Protein AF-A0A662YFP4-F1 (afdb_monomer_lite)

Radius of gyration: 36.91 Å; chains: 1; bounding box: 115×37×31 Å

Structure (mmCIF, N/CA/C/O backbone):
data_AF-A0A662YFP4-F1
#
_entry.id   AF-A0A662YFP4-F1
#
loop_
_atom_site.group_PDB
_atom_site.id
_atom_site.type_symbol
_atom_site.label_atom_id
_atom_site.label_alt_id
_atom_site.label_comp_id
_atom_site.label_asym_id
_atom_site.label_entity_id
_atom_site.label_seq_id
_atom_site.pdbx_PDB_ins_code
_atom_site.Cartn_x
_atom_site.Cartn_y
_atom_site.Cartn_z
_atom_site.occupancy
_atom_site.B_iso_or_equiv
_atom_site.auth_seq_id
_atom_site.auth_comp_id
_atom_site.auth_asym_id
_atom_site.auth_atom_id
_atom_site.pdbx_PDB_model_num
ATOM 1 N N . MET A 1 1 ? 99.459 -14.475 -2.674 1.00 48.41 1 MET A N 1
ATOM 2 C CA . MET A 1 1 ? 98.699 -13.876 -1.551 1.00 48.41 1 MET A CA 1
ATOM 3 C C . MET A 1 1 ? 97.446 -13.259 -2.174 1.00 48.41 1 MET A C 1
ATOM 5 O O . MET A 1 1 ? 97.626 -12.497 -3.101 1.00 48.41 1 MET A O 1
ATOM 9 N N . ALA A 1 2 ? 96.186 -13.590 -1.902 1.00 48.28 2 ALA A N 1
ATOM 10 C CA . ALA A 1 2 ? 95.538 -14.352 -0.846 1.00 48.28 2 ALA A CA 1
ATOM 11 C C . ALA A 1 2 ? 94.404 -15.205 -1.463 1.00 48.28 2 ALA A C 1
ATOM 13 O O . ALA A 1 2 ? 93.609 -14.718 -2.263 1.00 48.28 2 ALA A O 1
ATOM 14 N N . ARG A 1 3 ? 94.356 -16.491 -1.105 1.00 43.47 3 ARG A N 1
ATOM 15 C CA . ARG A 1 3 ? 93.216 -17.390 -1.318 1.00 43.47 3 ARG A CA 1
ATOM 16 C C . ARG A 1 3 ? 92.568 -17.617 0.044 1.00 43.47 3 ARG A C 1
ATOM 18 O O . ARG A 1 3 ? 93.291 -17.863 1.001 1.00 43.47 3 ARG A O 1
ATOM 25 N N . GLY A 1 4 ? 91.240 -17.661 0.077 1.00 34.75 4 GLY A N 1
ATOM 26 C CA . GLY A 1 4 ? 90.507 -18.442 1.073 1.00 34.75 4 GLY A CA 1
ATOM 27 C C . GLY A 1 4 ? 89.673 -17.620 2.044 1.00 34.75 4 GLY A C 1
ATOM 28 O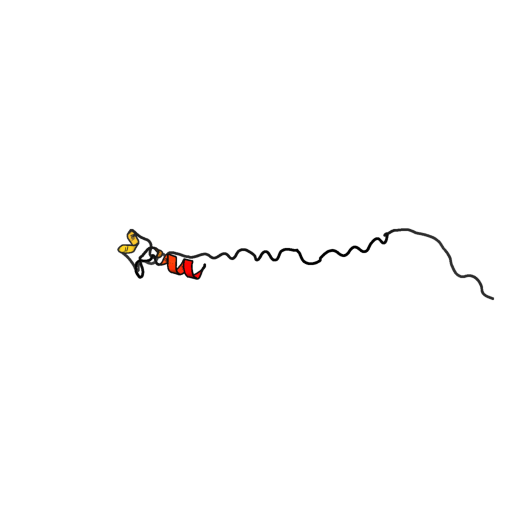 O . GLY A 1 4 ? 90.146 -17.231 3.102 1.00 34.75 4 GLY A O 1
ATOM 29 N N . GLY A 1 5 ? 88.399 -17.439 1.702 1.00 36.03 5 GLY A N 1
ATOM 30 C CA . GLY A 1 5 ? 87.361 -17.005 2.628 1.00 36.03 5 GLY A CA 1
ATOM 31 C C . GLY A 1 5 ? 86.103 -17.850 2.436 1.00 36.03 5 GLY A C 1
ATOM 32 O O . GLY A 1 5 ? 85.441 -17.733 1.412 1.00 36.03 5 GLY A O 1
ATOM 33 N N . GLY A 1 6 ? 85.823 -18.705 3.425 1.00 36.84 6 GLY A N 1
ATOM 34 C CA . GLY A 1 6 ? 84.477 -19.049 3.899 1.00 36.84 6 GLY A CA 1
ATOM 35 C C . GLY A 1 6 ? 83.581 -19.949 3.041 1.00 36.84 6 GLY A C 1
ATOM 36 O O . GLY A 1 6 ? 82.831 -19.462 2.201 1.00 36.84 6 GLY A O 1
ATOM 37 N N . LYS A 1 7 ? 83.524 -21.247 3.375 1.00 34.38 7 LYS A N 1
ATOM 38 C CA . LYS A 1 7 ? 82.310 -22.069 3.214 1.00 34.38 7 LYS A CA 1
ATOM 39 C C . LYS A 1 7 ? 82.109 -22.963 4.446 1.00 34.38 7 LYS A C 1
ATOM 41 O O . LYS A 1 7 ? 82.707 -24.028 4.544 1.00 34.38 7 LYS A O 1
ATOM 46 N N . SER A 1 8 ? 81.242 -22.519 5.347 1.00 37.16 8 SER A N 1
ATOM 47 C CA . SER A 1 8 ? 80.516 -23.303 6.358 1.00 37.16 8 SER A CA 1
ATOM 48 C C . SER A 1 8 ? 79.036 -23.168 5.981 1.00 37.16 8 SER A C 1
ATOM 50 O O . SER A 1 8 ? 78.502 -22.069 5.924 1.00 37.16 8 SER A O 1
ATOM 52 N N . SER A 1 9 ? 78.469 -24.161 5.301 1.00 30.69 9 SER A N 1
ATOM 53 C CA . SER A 1 9 ? 77.774 -25.325 5.867 1.00 30.69 9 SER A CA 1
ATOM 54 C C . SER A 1 9 ? 76.406 -24.986 6.463 1.00 30.69 9 SER A C 1
ATOM 56 O O . SER A 1 9 ? 76.330 -24.408 7.541 1.00 30.69 9 SER A O 1
ATOM 58 N N . ALA A 1 10 ? 75.383 -25.534 5.794 1.00 32.31 10 ALA A N 1
ATOM 59 C CA . ALA A 1 10 ? 74.062 -25.879 6.322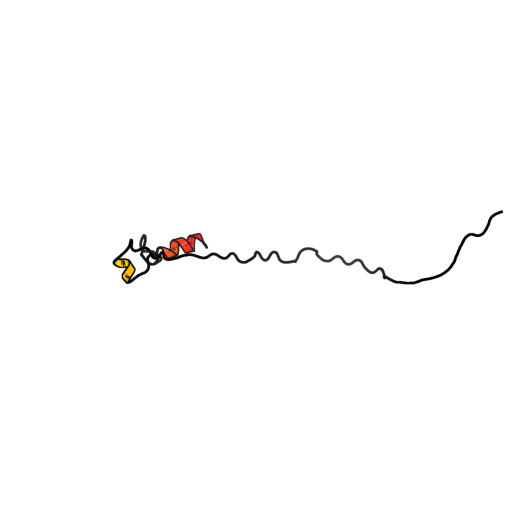 1.00 32.31 10 ALA A CA 1
ATOM 60 C C . ALA A 1 10 ? 73.119 -24.668 6.567 1.00 32.31 10 ALA A C 1
ATOM 62 O O . ALA A 1 10 ? 73.541 -23.624 7.024 1.00 32.31 10 ALA A O 1
ATOM 63 N N . SER A 1 11 ? 71.817 -24.693 6.284 1.00 31.61 11 SER A N 1
ATOM 64 C CA . SER A 1 11 ? 70.920 -25.802 5.992 1.00 31.61 11 SER A CA 1
ATOM 65 C C . SER A 1 11 ? 69.548 -25.254 5.529 1.00 31.61 11 SER A C 1
ATOM 67 O O . SER A 1 11 ? 69.121 -24.210 6.007 1.00 31.61 11 SER A O 1
ATOM 69 N N . THR A 1 12 ? 68.860 -26.038 4.695 1.00 28.59 12 THR A N 1
ATOM 70 C CA . THR A 1 12 ? 67.407 -26.327 4.752 1.00 28.59 12 THR A CA 1
ATOM 71 C C . THR A 1 12 ? 66.352 -25.351 4.188 1.00 28.59 12 THR A C 1
ATOM 73 O O . THR A 1 12 ? 66.345 -24.158 4.453 1.00 28.59 12 THR A O 1
ATOM 76 N N . ALA A 1 13 ? 65.378 -25.995 3.519 1.00 32.62 13 ALA A N 1
ATOM 77 C CA . ALA A 1 13 ? 64.002 -25.607 3.162 1.00 32.62 13 ALA A CA 1
ATOM 78 C C . ALA A 1 13 ? 63.829 -24.740 1.895 1.00 32.62 13 ALA A C 1
ATOM 80 O O . ALA A 1 13 ? 64.049 -23.541 1.894 1.00 32.62 13 ALA A O 1
ATOM 81 N N . SER A 1 14 ? 63.570 -25.338 0.726 1.00 30.84 14 SER A N 1
ATOM 82 C CA . SER A 1 14 ? 62.276 -25.884 0.259 1.00 30.84 14 SER A CA 1
ATOM 83 C C . SER A 1 14 ? 61.215 -24.819 -0.037 1.00 30.84 14 SER A C 1
ATOM 85 O O . SER A 1 14 ? 60.442 -24.463 0.841 1.00 30.84 14 SER A O 1
ATOM 87 N N . ALA A 1 15 ? 61.081 -24.446 -1.312 1.00 36.09 15 ALA A N 1
ATOM 88 C CA . ALA A 1 15 ? 59.777 -24.299 -1.962 1.00 36.09 15 ALA A CA 1
ATOM 89 C C . ALA A 1 15 ? 59.975 -24.364 -3.481 1.00 36.09 15 ALA A C 1
ATOM 91 O O . ALA A 1 15 ? 60.694 -23.567 -4.079 1.00 36.09 15 ALA A O 1
ATOM 92 N N . ARG A 1 16 ? 59.390 -25.397 -4.085 1.00 41.31 16 ARG A N 1
ATOM 93 C CA . ARG A 1 16 ? 59.495 -25.724 -5.503 1.00 41.31 16 ARG A CA 1
ATOM 94 C C . ARG A 1 16 ? 58.726 -24.712 -6.342 1.00 41.31 16 ARG A C 1
ATOM 96 O O . ARG A 1 16 ? 57.549 -24.464 -6.111 1.00 41.31 16 ARG A O 1
ATOM 103 N N . GLN A 1 17 ? 59.405 -24.208 -7.360 1.00 43.09 17 GLN A N 1
ATOM 104 C CA . GLN A 1 17 ? 58.816 -23.506 -8.481 1.00 43.09 17 GLN A CA 1
ATOM 105 C C . GLN A 1 17 ? 58.048 -24.483 -9.381 1.00 43.09 17 GLN A C 1
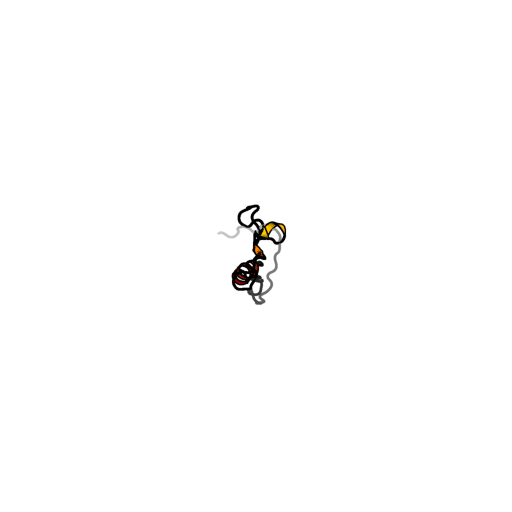ATOM 107 O O . GLN A 1 17 ? 58.602 -25.471 -9.858 1.00 43.09 17 GLN A O 1
ATOM 112 N N . GLY A 1 18 ? 56.784 -24.167 -9.640 1.00 32.56 18 GLY A N 1
ATOM 113 C CA . GLY A 1 18 ? 55.932 -24.776 -10.660 1.00 32.56 18 GLY A CA 1
ATOM 114 C C . GLY A 1 18 ? 54.548 -24.142 -10.545 1.00 32.56 18 GLY A C 1
ATOM 115 O O . GLY A 1 18 ? 54.055 -23.983 -9.442 1.00 32.56 18 GLY A O 1
ATOM 116 N N . GLY A 1 19 ? 53.871 -23.674 -11.580 1.00 33.69 19 GLY A N 1
ATOM 117 C CA . GLY A 1 19 ? 54.123 -23.611 -13.008 1.00 33.69 19 GLY A CA 1
ATOM 118 C C . GLY A 1 19 ? 53.098 -22.620 -13.572 1.00 33.69 19 GLY A C 1
ATOM 119 O O . GLY A 1 19 ? 52.068 -22.356 -12.955 1.00 33.69 19 GLY A O 1
ATOM 120 N N . ARG A 1 20 ? 53.408 -22.011 -14.714 1.00 45.84 20 ARG A N 1
ATOM 121 C CA . ARG A 1 20 ? 52.513 -21.080 -15.407 1.00 45.84 20 ARG A CA 1
ATOM 122 C C . ARG A 1 20 ? 51.307 -21.842 -15.960 1.00 45.84 20 ARG A C 1
ATOM 124 O O . ARG A 1 20 ? 51.492 -22.785 -16.720 1.00 45.84 20 ARG A O 1
ATOM 131 N N . GLY A 1 21 ? 50.106 -21.378 -15.637 1.00 33.88 21 GLY A N 1
ATOM 132 C CA . GLY A 1 21 ? 48.856 -21.771 -16.280 1.00 33.88 21 GLY A CA 1
ATOM 133 C C . GLY A 1 21 ? 47.859 -20.632 -16.121 1.00 33.88 21 GLY A C 1
ATOM 134 O O . GLY A 1 21 ? 47.327 -20.431 -15.036 1.00 33.88 21 GLY A O 1
ATOM 135 N N . GLY A 1 22 ? 47.695 -19.828 -17.172 1.00 49.34 22 GLY A N 1
ATOM 136 C CA . GLY A 1 22 ? 46.688 -18.774 -17.226 1.00 49.34 22 GLY A CA 1
ATOM 137 C C . GLY A 1 22 ? 45.284 -19.371 -17.304 1.00 49.34 22 GLY A C 1
ATOM 138 O O . GLY A 1 22 ? 45.069 -20.363 -17.995 1.00 49.34 22 GLY A O 1
ATOM 139 N N . GLY A 1 23 ? 44.344 -18.746 -16.599 1.00 39.28 23 GLY A N 1
ATOM 140 C CA . GLY A 1 23 ? 42.942 -19.148 -16.572 1.00 39.28 23 GLY A CA 1
ATOM 141 C C . GLY A 1 23 ? 42.111 -18.193 -15.722 1.00 39.28 23 GLY A C 1
ATOM 142 O O . GLY A 1 23 ? 41.929 -18.427 -14.539 1.00 39.28 23 GLY A O 1
ATOM 143 N N . SER A 1 24 ? 41.675 -17.103 -16.356 1.00 43.34 24 SER A N 1
ATOM 144 C CA . SER A 1 24 ? 40.554 -16.215 -16.010 1.00 43.34 24 SER A CA 1
ATOM 145 C C . SER A 1 24 ? 40.383 -15.763 -14.548 1.00 43.34 24 SER A C 1
ATOM 147 O O . SER A 1 24 ? 39.588 -16.297 -13.784 1.00 43.34 24 SER A O 1
ATOM 149 N N . ALA A 1 25 ? 41.037 -14.655 -14.201 1.00 49.31 25 ALA A N 1
ATOM 150 C CA . ALA A 1 25 ? 40.573 -13.768 -13.138 1.00 49.31 25 ALA A CA 1
ATOM 151 C C . ALA A 1 25 ? 39.381 -12.941 -13.660 1.00 49.31 25 ALA A C 1
ATOM 153 O O . ALA A 1 25 ? 39.590 -11.803 -14.074 1.00 49.31 25 ALA A O 1
ATOM 154 N N . ASN A 1 26 ? 38.174 -13.524 -13.765 1.00 50.69 26 ASN A N 1
ATOM 155 C CA . ASN A 1 26 ? 36.954 -12.768 -14.115 1.00 50.69 26 ASN A CA 1
ATOM 156 C C . ASN A 1 26 ? 35.621 -13.542 -13.974 1.00 50.69 26 ASN A C 1
ATOM 158 O O . ASN A 1 26 ? 34.752 -13.423 -14.833 1.00 50.69 26 ASN A O 1
ATOM 162 N N . GLU A 1 27 ? 35.415 -14.338 -12.920 1.00 54.84 27 GLU A N 1
ATOM 163 C CA . GLU A 1 27 ? 34.108 -15.005 -12.738 1.00 54.84 27 GLU A CA 1
ATOM 164 C C . GLU A 1 27 ? 33.657 -15.148 -11.277 1.00 54.84 27 GLU A C 1
ATOM 166 O O . GLU A 1 27 ? 32.875 -16.024 -10.940 1.00 54.84 27 GLU A O 1
ATOM 171 N N . ASP A 1 28 ? 34.086 -14.243 -10.393 1.00 54.16 28 ASP A N 1
ATOM 172 C CA . ASP A 1 28 ? 33.504 -14.117 -9.054 1.00 54.16 28 ASP A CA 1
ATOM 173 C C . ASP A 1 28 ? 32.456 -12.996 -9.032 1.00 54.16 28 ASP A C 1
ATOM 175 O O . ASP A 1 28 ? 32.647 -11.894 -8.528 1.00 54.16 28 ASP A O 1
ATOM 179 N N . THR A 1 29 ? 31.308 -13.323 -9.621 1.00 56.56 29 THR A N 1
ATOM 180 C CA . THR A 1 29 ? 30.011 -13.151 -8.961 1.00 56.56 29 THR A CA 1
ATOM 181 C C . THR A 1 29 ? 29.701 -11.753 -8.404 1.00 56.56 29 THR A C 1
ATOM 183 O O . THR A 1 29 ? 29.474 -11.575 -7.208 1.00 56.56 29 THR A O 1
ATOM 186 N N . ARG A 1 30 ? 29.517 -10.766 -9.288 1.00 60.84 30 ARG A N 1
ATOM 187 C CA . ARG A 1 30 ? 28.649 -9.606 -9.008 1.00 60.84 30 ARG A CA 1
ATOM 188 C C . ARG A 1 30 ? 27.187 -10.079 -8.949 1.00 60.84 30 ARG A C 1
ATOM 190 O O . ARG A 1 30 ? 26.378 -9.752 -9.808 1.00 60.84 30 ARG A O 1
ATOM 197 N N . ARG A 1 31 ? 26.842 -10.915 -7.969 1.00 64.62 31 ARG A N 1
ATOM 198 C CA . ARG A 1 31 ? 25.446 -11.054 -7.546 1.00 64.62 31 ARG A CA 1
ATOM 199 C C . ARG A 1 31 ? 25.163 -9.803 -6.736 1.00 64.62 31 ARG A C 1
ATOM 201 O O . ARG A 1 31 ? 25.622 -9.684 -5.604 1.00 64.62 31 ARG A O 1
ATOM 208 N N . GLU A 1 32 ? 24.515 -8.833 -7.366 1.00 72.69 32 GLU A N 1
ATOM 209 C CA . GLU A 1 32 ? 24.010 -7.657 -6.666 1.00 72.69 32 GLU A CA 1
ATOM 210 C C . GLU A 1 32 ? 23.129 -8.151 -5.512 1.00 72.69 32 GLU A C 1
ATOM 212 O O . GLU A 1 32 ? 22.311 -9.056 -5.692 1.00 72.69 32 GLU A O 1
ATOM 217 N N . ALA A 1 33 ? 23.382 -7.651 -4.300 1.00 82.06 33 ALA A N 1
ATOM 218 C CA . ALA A 1 33 ? 22.585 -8.028 -3.141 1.00 82.06 33 ALA A CA 1
ATOM 219 C C . ALA A 1 33 ? 21.103 -7.732 -3.441 1.00 82.06 33 ALA A C 1
ATOM 221 O O . ALA A 1 33 ? 20.819 -6.702 -4.059 1.00 82.06 33 ALA A O 1
ATOM 222 N N . PRO A 1 34 ? 20.163 -8.608 -3.041 1.00 85.31 34 PRO A N 1
ATOM 223 C CA . PRO A 1 34 ? 18.752 -8.383 -3.320 1.00 85.31 34 PRO A CA 1
ATOM 224 C C . PRO A 1 34 ? 18.309 -7.055 -2.698 1.00 85.31 34 PRO A C 1
ATOM 226 O O . PRO A 1 34 ? 18.546 -6.806 -1.514 1.00 85.31 34 PRO A O 1
ATOM 229 N N . LEU A 1 35 ? 17.676 -6.200 -3.502 1.00 89.56 35 LEU A N 1
ATOM 230 C CA . LEU A 1 35 ? 17.083 -4.958 -3.019 1.00 89.56 35 LEU A CA 1
ATOM 231 C C . LEU A 1 35 ? 15.854 -5.304 -2.173 1.00 89.56 35 LEU A C 1
ATOM 233 O O . LEU A 1 35 ? 14.982 -6.052 -2.610 1.00 89.56 35 LEU A O 1
ATOM 237 N N . GLN A 1 36 ? 15.797 -4.774 -0.954 1.00 91.56 36 GLN A N 1
ATOM 238 C CA . GLN A 1 36 ? 14.691 -4.996 -0.028 1.00 91.56 36 GLN A CA 1
ATOM 239 C C . GLN A 1 36 ? 14.060 -3.657 0.351 1.00 91.56 36 GLN A C 1
ATOM 241 O O . GLN A 1 36 ? 14.757 -2.724 0.748 1.00 91.56 36 GLN A O 1
ATOM 246 N N . ALA A 1 37 ? 12.733 -3.594 0.277 1.00 93.50 37 ALA A N 1
ATOM 247 C CA . ALA A 1 37 ? 11.933 -2.458 0.714 1.00 93.50 37 ALA A CA 1
ATOM 248 C C . ALA A 1 37 ? 10.923 -2.898 1.784 1.00 93.50 37 ALA A C 1
ATOM 250 O O . ALA A 1 37 ? 10.473 -4.045 1.799 1.00 93.50 37 ALA A O 1
ATOM 251 N N . ILE A 1 38 ? 10.573 -1.984 2.691 1.00 93.81 38 ILE A N 1
ATOM 252 C CA . ILE A 1 38 ? 9.546 -2.183 3.721 1.00 93.81 38 ILE A CA 1
ATOM 253 C C . ILE A 1 38 ? 8.541 -1.047 3.583 1.00 93.81 38 ILE A C 1
ATOM 255 O O . ILE A 1 38 ? 8.913 0.123 3.665 1.00 93.81 38 ILE A O 1
ATOM 259 N N . LEU A 1 39 ? 7.270 -1.397 3.396 1.00 91.81 39 LEU A N 1
ATOM 260 C CA . LEU A 1 39 ? 6.183 -0.434 3.295 1.00 91.81 39 LEU A CA 1
ATOM 261 C C . LEU A 1 39 ? 5.357 -0.437 4.582 1.00 91.81 39 LEU A C 1
ATOM 263 O O . LEU A 1 39 ? 4.727 -1.435 4.934 1.00 91.81 39 LEU A O 1
ATOM 267 N N . PHE A 1 40 ? 5.326 0.704 5.268 1.00 91.00 40 PHE A N 1
ATOM 268 C CA . PHE A 1 40 ? 4.387 0.935 6.362 1.00 91.00 40 PHE A CA 1
ATOM 269 C C . PHE A 1 40 ? 3.031 1.307 5.778 1.00 91.00 40 PHE A C 1
ATOM 271 O O . PHE A 1 40 ? 2.775 2.463 5.456 1.00 91.00 40 PHE A O 1
ATOM 278 N N . ALA A 1 41 ? 2.189 0.295 5.604 1.00 87.94 41 ALA A N 1
ATOM 279 C CA . ALA A 1 41 ? 0.932 0.447 4.897 1.00 87.94 41 ALA A CA 1
ATOM 280 C C . ALA A 1 41 ? -0.075 1.322 5.664 1.00 87.94 41 ALA A C 1
ATOM 282 O O . ALA A 1 41 ? -0.635 2.244 5.093 1.00 87.94 41 ALA A O 1
ATOM 283 N N . ASP A 1 42 ? -0.295 1.109 6.961 1.00 84.50 42 ASP A N 1
ATOM 284 C CA . ASP A 1 42 ? -1.283 1.899 7.703 1.00 84.50 42 ASP A CA 1
ATOM 285 C C . ASP A 1 42 ? -0.651 2.688 8.852 1.00 84.50 42 ASP A C 1
ATOM 287 O O . ASP A 1 42 ? 0.276 2.233 9.522 1.00 84.50 42 ASP A O 1
ATOM 291 N N . SER A 1 43 ? -1.184 3.884 9.089 1.00 73.19 43 SER A N 1
AT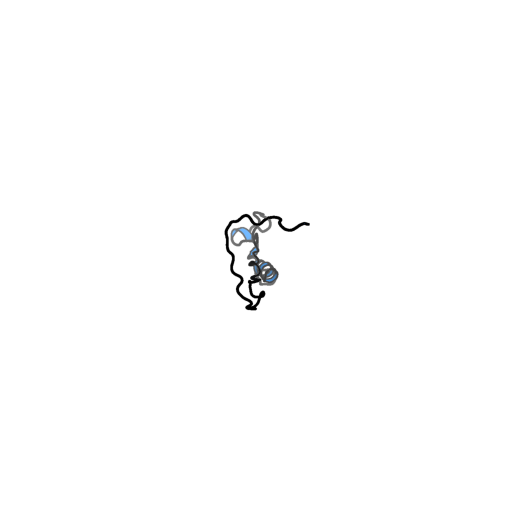OM 292 C CA . SER A 1 43 ? -0.898 4.676 10.283 1.00 73.19 43 SER A CA 1
ATOM 293 C C . SER A 1 43 ? -2.089 4.549 11.226 1.00 73.19 43 SER A C 1
ATOM 295 O O . SER A 1 43 ? -3.226 4.586 10.769 1.00 73.19 43 SER A O 1
ATOM 297 N N . PHE A 1 44 ? -1.886 4.453 12.540 1.00 71.81 44 PHE A N 1
ATOM 298 C CA . PHE A 1 44 ? -2.967 4.363 13.544 1.00 71.81 44 PHE A CA 1
ATOM 299 C C . PHE A 1 44 ? -3.797 5.663 13.695 1.00 71.81 44 PHE A C 1
ATOM 301 O O . PHE A 1 44 ? -4.285 5.995 14.769 1.00 71.81 44 PHE A O 1
ATOM 308 N N . THR A 1 45 ? -3.916 6.439 12.620 1.00 76.81 45 THR A N 1
ATOM 309 C CA . THR A 1 45 ? -4.640 7.701 12.526 1.00 76.81 45 THR A CA 1
ATOM 310 C C . THR A 1 45 ? -6.121 7.464 12.237 1.00 76.81 45 THR A C 1
ATOM 312 O O . THR A 1 45 ? -6.498 6.579 11.465 1.00 76.81 45 THR A O 1
ATOM 315 N N . GLU A 1 46 ? -6.968 8.299 12.837 1.00 84.19 46 GLU A N 1
ATOM 316 C CA . GLU A 1 46 ? -8.431 8.165 12.793 1.00 84.19 46 GLU A CA 1
ATOM 317 C C . GLU A 1 46 ? -9.101 9.008 11.696 1.00 84.19 46 GLU A C 1
ATOM 319 O O . GLU A 1 46 ? -10.322 9.138 11.658 1.00 84.19 46 GLU A O 1
ATOM 324 N N . THR A 1 47 ? -8.315 9.580 10.784 1.00 85.00 47 THR A N 1
ATOM 325 C CA . THR A 1 47 ? -8.755 10.600 9.816 1.00 85.00 47 THR A CA 1
ATOM 326 C C . THR A 1 47 ? -9.744 10.106 8.758 1.00 85.00 47 THR A C 1
ATOM 328 O O . THR A 1 47 ? -10.413 10.925 8.139 1.00 85.00 47 THR A O 1
ATOM 331 N N . PHE A 1 48 ? -9.869 8.791 8.562 1.00 84.56 48 PHE A N 1
ATOM 332 C CA . PHE A 1 48 ? -10.749 8.173 7.559 1.00 84.56 48 PHE A CA 1
ATOM 333 C C . PHE A 1 48 ? -11.865 7.314 8.182 1.00 84.56 48 PHE A C 1
ATOM 335 O O . PHE A 1 48 ? -12.511 6.512 7.500 1.00 84.56 48 PHE A O 1
ATOM 342 N N . ARG A 1 49 ? -12.134 7.487 9.484 1.00 86.44 49 ARG A N 1
ATOM 343 C CA . ARG A 1 49 ? -13.337 6.918 10.105 1.00 86.44 49 ARG A CA 1
ATOM 344 C C . ARG A 1 49 ? -14.587 7.613 9.525 1.00 86.44 49 ARG A C 1
ATOM 346 O O . ARG A 1 49 ? -14.552 8.821 9.305 1.00 86.44 49 ARG A O 1
ATOM 353 N N . PRO A 1 50 ? -15.691 6.884 9.270 1.00 89.94 50 PRO A N 1
ATOM 354 C CA . PRO A 1 50 ? -15.961 5.507 9.695 1.00 89.94 50 PRO A CA 1
ATOM 355 C C . PRO A 1 50 ? -15.451 4.422 8.737 1.00 89.94 50 PRO A C 1
ATOM 357 O O . PRO A 1 50 ? -15.448 3.257 9.108 1.00 89.94 50 PRO A O 1
ATOM 360 N N . ILE A 1 51 ? -15.004 4.773 7.531 1.00 87.75 51 ILE A N 1
ATOM 361 C CA . ILE A 1 51 ? -14.681 3.800 6.475 1.00 87.75 51 ILE A CA 1
ATOM 362 C C . ILE A 1 51 ? -13.555 2.857 6.926 1.00 87.75 51 ILE A C 1
ATOM 364 O O . ILE A 1 51 ? -13.617 1.646 6.716 1.00 87.75 51 ILE A O 1
ATOM 368 N N . THR A 1 52 ? -12.573 3.390 7.654 1.00 89.06 52 THR A N 1
ATOM 369 C CA . THR A 1 52 ? -11.451 2.596 8.168 1.00 89.06 52 THR A CA 1
ATOM 370 C C . THR A 1 52 ? -11.745 1.744 9.396 1.00 89.06 52 THR A C 1
ATOM 372 O O . THR A 1 52 ? -10.818 1.228 10.015 1.00 89.06 52 THR A O 1
ATOM 375 N N . LEU A 1 53 ? -13.016 1.615 9.789 1.00 88.31 53 LEU A N 1
ATOM 376 C CA . LEU A 1 53 ? -13.440 0.622 10.778 1.00 88.31 53 LEU A CA 1
ATOM 377 C C . LEU A 1 53 ? -13.466 -0.789 10.184 1.00 88.31 53 LEU A C 1
ATOM 379 O O . LEU A 1 53 ? -13.176 -1.747 10.894 1.00 88.31 53 LEU A O 1
ATOM 383 N N . GLU A 1 54 ? -13.803 -0.900 8.900 1.00 88.88 54 GLU A N 1
ATOM 384 C CA . GLU A 1 54 ? -13.972 -2.180 8.206 1.00 88.88 54 GLU A CA 1
ATOM 385 C C . GLU A 1 54 ? -12.815 -2.467 7.240 1.00 88.88 54 GLU A C 1
ATOM 387 O O . GLU A 1 54 ? -12.409 -3.620 7.101 1.00 88.88 54 GLU A O 1
ATOM 392 N N . LEU A 1 55 ? -12.255 -1.428 6.601 1.00 88.38 55 LEU A N 1
ATOM 393 C CA . LEU A 1 55 ? -11.204 -1.564 5.588 1.00 88.38 55 LEU A CA 1
ATOM 394 C C . LEU A 1 55 ? -9.998 -0.643 5.869 1.00 88.38 55 LEU A C 1
ATOM 396 O O . LEU A 1 55 ? -10.182 0.563 6.009 1.00 88.38 55 LEU A O 1
ATOM 400 N N . PRO A 1 56 ? -8.750 -1.142 5.892 1.00 91.12 56 PRO A N 1
ATOM 401 C CA . PRO A 1 56 ? -7.573 -0.302 6.129 1.00 91.12 56 PRO A CA 1
ATOM 402 C C . PRO A 1 56 ? -7.362 0.741 5.022 1.00 91.12 56 PRO A C 1
ATOM 404 O O . PRO A 1 56 ? -7.720 0.524 3.861 1.00 91.12 56 PRO A O 1
AT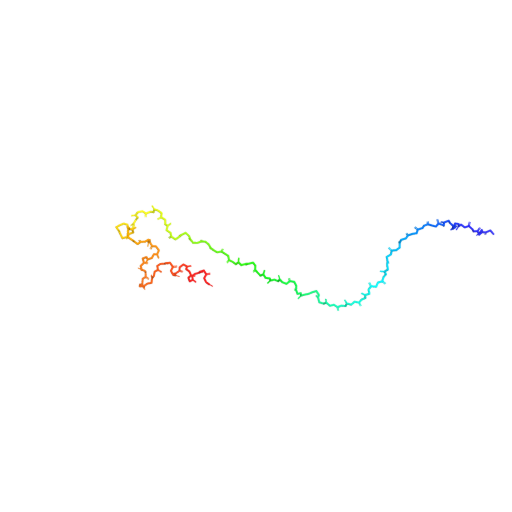OM 407 N N . LYS A 1 57 ? -6.710 1.861 5.365 1.00 91.31 57 LYS A N 1
ATOM 408 C CA . LYS A 1 57 ? -6.571 3.030 4.470 1.00 91.31 57 LYS A CA 1
ATOM 409 C C . LYS A 1 57 ? -5.949 2.708 3.113 1.00 91.31 57 LYS A C 1
ATOM 411 O O . LYS A 1 57 ? -6.394 3.225 2.098 1.00 91.31 57 LYS A O 1
ATOM 416 N N . VAL A 1 58 ? -4.945 1.838 3.082 1.00 93.31 58 VAL A N 1
ATOM 417 C CA . VAL A 1 58 ? -4.222 1.479 1.847 1.00 93.31 58 VAL A CA 1
ATOM 418 C C . VAL A 1 58 ? -5.025 0.668 0.846 1.00 93.31 58 VAL A C 1
ATOM 420 O O . VAL A 1 58 ? -4.645 0.600 -0.320 1.00 93.31 58 VAL A O 1
ATOM 423 N N . LEU A 1 59 ? -6.115 0.044 1.284 1.00 93.69 59 LEU A N 1
ATOM 424 C CA . LEU A 1 59 ? -6.989 -0.719 0.399 1.00 93.69 59 LEU A CA 1
ATOM 425 C C . LEU A 1 59 ? -8.133 0.133 -0.151 1.00 93.69 59 LEU A C 1
ATOM 427 O O . LEU A 1 59 ? -8.917 -0.355 -0.964 1.00 93.69 59 LEU A O 1
ATOM 431 N N . LEU A 1 60 ? -8.235 1.399 0.263 1.00 92.50 60 LEU A N 1
ATOM 432 C CA . LEU A 1 60 ? -9.220 2.311 -0.299 1.00 92.50 60 LEU A CA 1
ATOM 433 C C . LEU A 1 60 ? -8.921 2.550 -1.788 1.00 92.50 60 LEU A C 1
ATOM 435 O O . LEU A 1 60 ? -7.753 2.686 -2.168 1.00 92.50 60 LEU A O 1
ATOM 439 N N . PRO A 1 61 ? -9.956 2.598 -2.644 1.00 94.31 61 PRO A N 1
ATOM 440 C CA . PRO A 1 61 ? -9.769 2.797 -4.071 1.00 94.31 61 PRO A CA 1
ATOM 441 C C . PRO A 1 61 ? -9.461 4.266 -4.387 1.00 94.31 61 PRO A C 1
ATOM 443 O O . PRO A 1 61 ? -10.245 5.162 -4.072 1.00 94.31 61 PRO A O 1
ATOM 446 N N . LEU A 1 62 ? -8.356 4.504 -5.088 1.00 94.00 62 LEU A N 1
ATOM 447 C CA . LEU A 1 62 ? -8.029 5.752 -5.767 1.00 94.00 62 LEU A CA 1
ATOM 448 C C . LEU A 1 62 ? -8.112 5.499 -7.276 1.00 94.00 62 LEU A C 1
ATOM 450 O O . LEU A 1 62 ? -7.439 4.615 -7.788 1.00 94.00 62 LEU A O 1
ATOM 454 N N . ALA A 1 63 ? -8.982 6.228 -7.982 1.00 96.25 63 ALA A N 1
ATOM 455 C CA . ALA A 1 63 ? -9.241 5.999 -9.412 1.00 96.25 63 ALA A CA 1
ATOM 456 C C . ALA A 1 63 ? -9.542 4.519 -9.752 1.00 96.25 63 ALA A C 1
ATOM 458 O O . ALA A 1 63 ? -9.025 3.968 -10.719 1.00 96.25 63 ALA A O 1
ATOM 459 N N . ASN A 1 64 ? -10.383 3.876 -8.930 1.00 95.38 64 ASN A N 1
ATOM 460 C CA . ASN A 1 64 ? -10.793 2.470 -9.058 1.00 95.38 64 ASN A CA 1
ATOM 461 C C . ASN A 1 64 ? -9.684 1.424 -8.812 1.00 95.38 64 ASN A C 1
ATOM 463 O O . ASN A 1 64 ? -9.937 0.238 -9.014 1.00 95.38 64 ASN A O 1
ATOM 467 N N . VAL A 1 65 ? -8.509 1.828 -8.316 1.00 96.69 65 VAL A N 1
ATOM 468 C CA . VAL A 1 65 ? -7.387 0.940 -7.967 1.00 96.69 65 VAL A CA 1
ATOM 469 C C . VAL A 1 65 ? -7.014 1.126 -6.488 1.00 96.69 65 VAL A C 1
ATOM 471 O O . VAL A 1 65 ? -7.027 2.260 -6.010 1.00 96.69 65 VAL A O 1
ATOM 474 N N . PRO A 1 66 ? -6.696 0.070 -5.715 1.00 95.12 66 PRO A N 1
ATOM 475 C CA . PRO A 1 66 ? -6.262 0.228 -4.327 1.00 95.12 66 PRO A CA 1
ATOM 476 C C . PRO A 1 66 ? -5.012 1.109 -4.209 1.00 95.12 66 PRO A C 1
ATOM 478 O O . PRO A 1 66 ? -4.061 0.947 -4.973 1.00 95.12 66 PRO A O 1
ATOM 481 N N . MET A 1 67 ? -4.973 2.004 -3.218 1.00 93.38 67 MET A N 1
ATOM 482 C CA . MET A 1 67 ? -3.826 2.901 -2.995 1.00 93.38 67 MET A CA 1
ATOM 483 C C . MET A 1 67 ? -2.482 2.161 -2.851 1.00 93.38 67 MET A C 1
ATOM 485 O O . MET A 1 67 ? -1.440 2.701 -3.223 1.00 93.38 67 MET A O 1
ATOM 489 N N . LEU A 1 68 ? -2.506 0.932 -2.327 1.00 94.69 68 LEU A N 1
ATOM 490 C CA . LEU A 1 68 ? -1.327 0.080 -2.171 1.00 94.69 68 LEU A CA 1
ATOM 491 C C . LEU A 1 68 ? -0.609 -0.199 -3.501 1.00 94.69 68 LEU A C 1
ATOM 493 O O . LEU A 1 68 ? 0.619 -0.202 -3.529 1.00 94.69 68 LEU A O 1
ATOM 497 N N . GLU A 1 69 ? -1.355 -0.385 -4.591 1.00 95.69 69 GLU A N 1
ATOM 498 C CA . GLU A 1 69 ? -0.791 -0.764 -5.894 1.00 95.69 69 GLU A CA 1
ATOM 499 C C . GLU A 1 69 ? 0.137 0.316 -6.444 1.00 95.69 69 GLU A C 1
ATOM 501 O O . GLU A 1 69 ? 1.226 0.010 -6.909 1.00 95.69 69 GLU A O 1
ATOM 506 N N . TYR A 1 70 ? -0.216 1.591 -6.272 1.00 95.50 70 TYR A N 1
ATOM 507 C CA . TYR A 1 70 ? 0.650 2.705 -6.669 1.00 95.50 70 TYR A CA 1
ATOM 508 C C . TYR A 1 70 ? 1.998 2.695 -5.937 1.00 95.50 70 TYR A C 1
ATOM 510 O O . TYR A 1 70 ? 3.017 3.099 -6.493 1.00 95.50 70 TYR A O 1
ATOM 518 N N . SER A 1 71 ? 2.016 2.238 -4.680 1.00 94.62 71 SER A N 1
ATOM 519 C CA . SER A 1 71 ? 3.260 2.127 -3.909 1.00 94.62 71 SER A CA 1
ATOM 520 C C . SER A 1 71 ? 4.100 0.936 -4.363 1.00 94.62 71 SER A C 1
ATOM 522 O O . SER A 1 71 ? 5.324 1.021 -4.353 1.00 94.62 71 SER A O 1
ATOM 524 N N . LEU A 1 72 ? 3.459 -0.166 -4.759 1.00 94.81 72 LEU A N 1
ATOM 525 C CA . LEU A 1 72 ? 4.145 -1.346 -5.283 1.00 94.81 72 LEU A CA 1
ATOM 526 C C . LEU A 1 72 ? 4.686 -1.107 -6.693 1.00 94.81 72 LEU A C 1
ATOM 528 O O . LEU A 1 72 ? 5.824 -1.473 -6.957 1.00 94.81 72 LEU A O 1
ATOM 532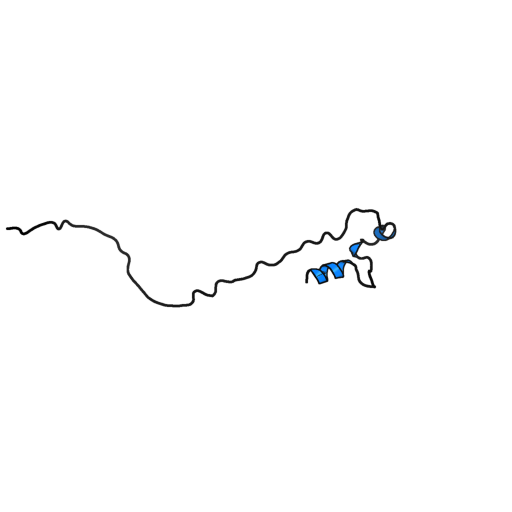 N N . GLU A 1 73 ? 3.927 -0.437 -7.559 1.00 95.56 73 GLU A N 1
ATOM 533 C CA . GLU A 1 73 ? 4.370 -0.045 -8.902 1.00 95.56 73 GLU A CA 1
ATOM 534 C C . GLU A 1 73 ? 5.575 0.902 -8.848 1.00 95.56 73 GLU A C 1
ATOM 536 O O . GLU A 1 73 ? 6.465 0.817 -9.683 1.00 95.56 73 GLU A O 1
ATOM 541 N N . PHE A 1 74 ? 5.656 1.755 -7.824 1.00 93.50 74 PHE A N 1
ATOM 542 C CA . PHE A 1 74 ? 6.833 2.591 -7.588 1.00 93.50 74 PHE A CA 1
ATOM 543 C C . PHE A 1 74 ? 8.076 1.799 -7.130 1.00 93.50 74 PHE A C 1
ATOM 545 O O . PHE A 1 74 ? 9.198 2.271 -7.307 1.00 93.50 74 PHE A O 1
ATOM 552 N N . LEU A 1 75 ? 7.892 0.631 -6.504 1.00 92.75 75 LEU A N 1
ATOM 553 C CA . LEU A 1 75 ? 8.979 -0.218 -5.996 1.00 92.75 75 LEU A CA 1
ATOM 554 C C . LEU A 1 75 ? 9.410 -1.325 -6.974 1.00 92.75 75 LEU A C 1
ATOM 556 O O . LEU A 1 75 ? 10.441 -1.955 -6.725 1.00 92.75 75 LEU A O 1
ATOM 560 N N . ALA A 1 76 ? 8.612 -1.587 -8.013 1.00 85.50 76 ALA A N 1
ATOM 561 C CA . ALA A 1 76 ? 8.880 -2.568 -9.065 1.00 85.50 76 ALA A CA 1
ATOM 562 C C . ALA A 1 76 ? 9.932 -2.062 -10.065 1.00 85.50 76 ALA A C 1
ATOM 564 O O . ALA A 1 76 ? 10.743 -2.906 -10.512 1.00 85.50 76 ALA A O 1
#

pLDDT: mean 70.04, std 24.71, range [28.59, 96.69]

Foldseek 3Di:
DDDDDDDDDDDDDDDDDDDDDDDDPPDPDPPPDDDDDDDPQADPDPPDPPVCVVPGQQQDDDVNHGNVVVVVVVVD

Secondary structure (DSSP, 8-state):
------------------------S--S---PPPP--------S--TTTTGGGTS-GGGSEETTEEHHHHHHHHH-

Sequence (76 aa):
MARGGGKSSASTASARQGGRGGGSANEDTRREAPLQAILFADSFTETFRPITLELPKVLLPLANVPMLEYSLEFLA